Protein AF-A2HJL7-F1 (afdb_monomer_lite)

Foldseek 3Di:
DDDDPVNVVVVVVVVVVVVVVVVVVVVVVVVVVVVVVVVVVVVVVVVVVVVVVVVVVVVVVVVVVVVVVVVVVVVVVVVVVVVVVVVVVVVVVVVVVVVVVVCVDPCVLVVVLQVVLVVCLVVLDLDDDDDDDPVCVVSCVVSVVVSVVVNCVVPVPRND

Structure (mmCIF, N/CA/C/O backbone):
data_AF-A2HJL7-F1
#
_entry.id   AF-A2HJL7-F1
#
loop_
_atom_site.group_PDB
_atom_site.id
_atom_site.type_symbol
_atom_site.label_atom_id
_atom_site.label_alt_id
_atom_site.label_comp_id
_atom_site.label_asym_id
_atom_site.label_entity_id
_atom_site.label_seq_id
_atom_site.pdbx_PDB_ins_code
_atom_site.Cartn_x
_atom_site.Cartn_y
_atom_site.Cartn_z
_atom_site.occupancy
_atom_site.B_iso_or_equiv
_atom_site.auth_seq_id
_atom_site.auth_comp_id
_atom_site.auth_asym_id
_atom_site.auth_atom_id
_atom_site.pdbx_PDB_model_num
ATOM 1 N N . MET A 1 1 ? 48.691 23.004 -93.147 1.00 45.47 1 MET A N 1
ATOM 2 C CA . MET A 1 1 ? 49.379 21.695 -93.101 1.00 45.47 1 MET A CA 1
ATOM 3 C C . MET A 1 1 ? 48.348 20.662 -92.677 1.00 45.47 1 MET A C 1
ATOM 5 O O . MET A 1 1 ? 47.806 20.798 -91.590 1.00 45.47 1 MET A O 1
ATOM 9 N N . ALA A 1 2 ? 47.963 19.740 -93.563 1.00 54.00 2 ALA A N 1
ATOM 10 C CA . ALA A 1 2 ? 46.953 18.727 -93.252 1.00 54.00 2 ALA A CA 1
ATOM 11 C C . ALA A 1 2 ? 47.567 17.658 -92.335 1.00 54.00 2 ALA A C 1
ATOM 13 O O . ALA A 1 2 ? 48.652 17.162 -92.635 1.00 54.00 2 ALA A O 1
ATOM 14 N N . SER A 1 3 ? 46.904 17.339 -91.219 1.00 66.38 3 SER A N 1
ATOM 15 C CA . SER A 1 3 ? 47.347 16.284 -90.302 1.00 66.38 3 SER A CA 1
ATOM 16 C C . SER A 1 3 ? 47.453 14.949 -91.036 1.00 66.38 3 SER A C 1
ATOM 18 O O . SER A 1 3 ? 46.576 14.598 -91.834 1.00 66.38 3 SER A O 1
ATOM 20 N N . THR A 1 4 ? 48.542 14.214 -90.802 1.00 81.31 4 THR A N 1
ATOM 21 C CA . THR A 1 4 ? 48.736 12.915 -91.451 1.00 81.31 4 THR A CA 1
ATOM 22 C C . THR A 1 4 ? 47.720 11.906 -90.900 1.00 81.31 4 THR A C 1
ATOM 24 O O . THR A 1 4 ? 47.304 12.012 -89.742 1.00 81.31 4 THR A O 1
ATOM 27 N N . PRO A 1 5 ? 47.296 10.903 -91.690 1.00 79.25 5 PRO A N 1
ATOM 28 C CA . PRO A 1 5 ? 46.334 9.896 -91.236 1.00 79.25 5 PRO A CA 1
ATOM 29 C C . PRO A 1 5 ? 46.724 9.216 -89.913 1.00 79.25 5 PRO A C 1
ATOM 31 O O . PRO A 1 5 ? 45.858 8.935 -89.091 1.00 79.25 5 PRO A O 1
ATOM 34 N N . GLN A 1 6 ? 48.024 9.026 -89.670 1.00 80.06 6 GLN A N 1
ATOM 35 C CA . GLN A 1 6 ? 48.566 8.456 -88.430 1.00 80.06 6 GLN A CA 1
ATOM 36 C C . GLN A 1 6 ? 48.336 9.369 -87.215 1.00 80.06 6 GLN A C 1
ATOM 38 O O . GLN A 1 6 ? 47.860 8.899 -86.185 1.00 80.06 6 GLN A O 1
ATOM 43 N N . GLN A 1 7 ? 48.572 10.679 -87.354 1.00 83.69 7 GLN A N 1
ATOM 44 C CA . GLN A 1 7 ? 48.318 11.658 -86.288 1.00 83.69 7 GLN A CA 1
ATOM 45 C C . GLN A 1 7 ? 46.832 11.730 -85.918 1.00 83.69 7 GLN A C 1
ATOM 47 O O . GLN A 1 7 ? 46.491 11.902 -84.752 1.00 83.69 7 GLN A O 1
ATOM 52 N N . ARG A 1 8 ? 45.929 11.562 -86.894 1.00 80.25 8 ARG A N 1
ATOM 53 C CA . ARG A 1 8 ? 44.480 11.552 -86.642 1.00 80.25 8 ARG A CA 1
ATOM 54 C C . ARG A 1 8 ? 44.038 10.310 -85.864 1.00 80.25 8 ARG A C 1
ATOM 56 O O . ARG A 1 8 ? 43.182 10.420 -84.992 1.00 80.25 8 ARG A O 1
ATOM 63 N N . VAL A 1 9 ? 44.621 9.145 -86.153 1.00 85.69 9 VAL A N 1
ATOM 64 C CA . VAL A 1 9 ? 44.356 7.909 -85.397 1.00 85.69 9 VAL A CA 1
ATOM 65 C C . VAL A 1 9 ? 44.848 8.040 -83.958 1.00 85.69 9 VAL A C 1
ATOM 67 O O . VAL A 1 9 ? 44.119 7.691 -83.037 1.00 85.69 9 VAL A O 1
ATOM 70 N N . GLU A 1 10 ? 46.040 8.596 -83.747 1.00 87.88 10 GLU A N 1
ATOM 71 C CA . GLU A 1 10 ? 46.595 8.803 -82.406 1.00 87.88 10 GLU A CA 1
ATOM 72 C C . GLU A 1 10 ? 45.764 9.793 -81.577 1.00 87.88 10 GLU A C 1
ATOM 74 O O . GLU A 1 10 ? 45.447 9.514 -80.420 1.00 87.88 10 GLU A O 1
ATOM 79 N N . GLN A 1 11 ? 45.314 10.891 -82.194 1.00 87.81 11 GLN A N 1
ATOM 80 C CA . GLN A 1 11 ? 44.376 11.833 -81.578 1.00 87.81 11 GLN A CA 1
ATOM 81 C C . GLN A 1 11 ? 43.047 11.163 -81.207 1.00 87.81 11 GLN A C 1
ATOM 83 O O . GLN A 1 11 ? 42.568 11.349 -80.092 1.00 87.81 11 GLN A O 1
ATOM 88 N N . MET A 1 12 ? 42.464 10.344 -82.093 1.00 89.12 12 MET A N 1
ATOM 89 C CA . MET A 1 12 ? 41.236 9.607 -81.763 1.00 89.12 12 MET A CA 1
ATOM 90 C C . MET A 1 12 ? 41.454 8.598 -80.628 1.00 89.12 12 MET A C 1
ATOM 92 O O . MET A 1 12 ? 40.624 8.505 -79.730 1.00 89.12 12 MET A O 1
ATOM 96 N N . CYS A 1 13 ? 42.580 7.881 -80.611 1.00 89.88 13 CYS A N 1
ATOM 97 C CA . CYS A 1 13 ? 42.924 6.965 -79.522 1.00 89.88 13 CYS A CA 1
ATOM 98 C C . CYS A 1 13 ? 43.098 7.686 -78.175 1.00 89.88 13 CYS A C 1
ATOM 100 O O . CYS A 1 13 ? 42.691 7.147 -77.147 1.00 89.88 13 CYS A O 1
ATOM 102 N N . ALA A 1 14 ? 43.686 8.886 -78.165 1.00 92.06 14 ALA A N 1
ATOM 103 C CA . ALA A 1 14 ? 43.822 9.700 -76.958 1.00 92.06 14 ALA A CA 1
ATOM 104 C C . ALA A 1 14 ? 42.455 10.155 -76.422 1.00 92.06 14 ALA A C 1
ATOM 106 O O . ALA A 1 14 ? 42.188 9.983 -75.234 1.00 92.06 14 ALA A O 1
ATOM 107 N N . LEU A 1 15 ? 41.561 10.619 -77.303 1.00 93.31 15 LEU A N 1
ATOM 108 C CA . LEU A 1 15 ? 40.194 11.005 -76.934 1.00 93.31 15 LEU A CA 1
ATOM 109 C C . LEU A 1 15 ? 39.401 9.832 -76.345 1.00 93.31 15 LEU A C 1
ATOM 111 O O . LEU A 1 15 ? 38.727 9.996 -75.333 1.00 93.31 15 LEU A O 1
ATOM 115 N N . PHE A 1 16 ? 39.509 8.632 -76.925 1.00 93.44 16 PHE A N 1
ATOM 116 C CA . PHE A 1 16 ? 38.827 7.456 -76.376 1.00 93.44 16 PHE A CA 1
ATOM 117 C C . PHE A 1 16 ? 39.365 7.034 -75.004 1.00 93.44 16 PHE A C 1
ATOM 119 O O . PHE A 1 16 ? 38.595 6.538 -74.184 1.00 93.44 16 PHE A O 1
ATOM 126 N N . ARG A 1 17 ? 40.660 7.237 -74.728 1.00 94.56 17 ARG A N 1
ATOM 127 C CA . ARG A 1 17 ? 41.232 6.982 -73.396 1.00 94.56 17 ARG A CA 1
ATOM 128 C C . ARG A 1 17 ? 40.720 7.981 -72.366 1.00 94.56 17 ARG A C 1
ATOM 130 O O . ARG A 1 17 ? 40.265 7.551 -71.315 1.00 94.56 17 ARG A O 1
ATOM 137 N N . GLU A 1 18 ? 40.741 9.272 -72.688 1.00 93.88 18 GLU A N 1
ATOM 138 C CA . GLU A 1 18 ? 40.224 10.327 -71.807 1.00 93.88 18 GLU A CA 1
ATOM 139 C C . GLU A 1 18 ? 38.725 10.137 -71.535 1.00 93.88 18 GLU A C 1
ATOM 141 O O . GLU A 1 18 ? 38.271 10.233 -70.397 1.00 93.88 18 GLU A O 1
ATOM 146 N N . GLN A 1 19 ? 37.957 9.762 -72.562 1.00 95.44 19 GLN A N 1
ATOM 147 C CA . GLN A 1 19 ? 36.541 9.441 -72.415 1.00 95.44 19 GLN A CA 1
ATOM 148 C C . GLN A 1 19 ? 36.321 8.213 -71.520 1.00 95.44 19 GLN A C 1
ATOM 150 O O . GLN A 1 19 ? 35.447 8.237 -70.654 1.00 95.44 19 GLN A O 1
ATOM 155 N N . ALA A 1 20 ? 37.105 7.145 -71.696 1.00 95.94 20 ALA A N 1
ATOM 156 C CA . ALA A 1 20 ? 37.015 5.959 -70.847 1.00 95.94 20 ALA A CA 1
ATOM 157 C C . ALA A 1 20 ? 37.380 6.267 -69.385 1.00 95.94 20 ALA A C 1
ATOM 159 O O . ALA A 1 20 ? 36.710 5.784 -68.473 1.00 95.94 20 ALA A O 1
ATOM 160 N N . GLU A 1 21 ? 38.401 7.096 -69.159 1.00 94.94 21 GLU A N 1
ATOM 161 C CA . GLU A 1 21 ? 38.820 7.536 -67.827 1.00 94.94 21 GLU A CA 1
ATOM 162 C C . GLU A 1 21 ? 37.752 8.411 -67.158 1.00 94.94 21 GLU A C 1
ATOM 164 O O . GLU A 1 21 ? 37.386 8.164 -66.009 1.00 94.94 21 GLU A O 1
ATOM 169 N N . SER A 1 22 ? 37.166 9.362 -67.892 1.00 95.25 22 SER A N 1
ATOM 170 C CA . SER A 1 22 ? 36.072 10.202 -67.395 1.00 95.25 22 SER A CA 1
ATOM 171 C C . SER A 1 22 ? 34.845 9.375 -66.994 1.00 95.25 22 SER A C 1
ATOM 173 O O . SER A 1 22 ? 34.311 9.576 -65.903 1.00 95.25 22 SER A O 1
ATOM 175 N N . ILE A 1 23 ? 34.449 8.391 -67.811 1.00 96.00 23 ILE A N 1
ATOM 176 C CA . ILE A 1 23 ? 33.336 7.478 -67.498 1.00 96.00 23 ILE A CA 1
ATOM 177 C C . ILE A 1 23 ? 33.657 6.621 -66.265 1.00 96.00 23 ILE A C 1
ATOM 179 O O . ILE A 1 23 ? 32.784 6.392 -65.427 1.00 96.00 23 ILE A O 1
ATOM 183 N N . ALA A 1 24 ? 34.898 6.142 -66.132 1.00 96.06 24 ALA A N 1
ATOM 184 C CA . ALA A 1 24 ? 35.314 5.352 -64.976 1.00 96.06 24 ALA A CA 1
ATOM 185 C C . ALA A 1 24 ? 35.246 6.169 -63.676 1.00 96.06 24 ALA A C 1
ATOM 187 O O . ALA A 1 24 ? 34.705 5.685 -62.680 1.00 96.06 24 ALA A O 1
ATOM 188 N N . ILE A 1 25 ? 35.727 7.418 -63.700 1.00 95.75 25 ILE A N 1
ATOM 189 C CA . ILE A 1 25 ? 35.647 8.341 -62.560 1.00 95.75 25 ILE A CA 1
ATOM 190 C C . ILE A 1 25 ? 34.186 8.639 -62.225 1.00 95.75 25 ILE A C 1
ATOM 192 O O . ILE A 1 25 ? 33.794 8.538 -61.064 1.00 95.75 25 ILE A O 1
ATOM 196 N N . GLU A 1 26 ? 33.355 8.953 -63.221 1.00 96.00 26 GLU A N 1
ATOM 197 C CA . GLU A 1 26 ? 31.932 9.220 -63.007 1.00 96.00 26 GLU A CA 1
ATOM 198 C C . GLU A 1 26 ? 31.250 8.029 -62.325 1.00 96.00 26 GLU A C 1
ATOM 200 O O . GLU A 1 26 ? 30.636 8.196 -61.269 1.00 96.00 26 GLU A O 1
ATOM 205 N N . LYS A 1 27 ? 31.460 6.811 -62.838 1.00 95.56 27 LYS A N 1
ATOM 206 C CA . LYS A 1 27 ? 30.913 5.584 -62.244 1.00 95.56 27 LYS A CA 1
ATOM 207 C C . LYS A 1 27 ? 31.408 5.344 -60.823 1.00 95.56 27 LYS A C 1
ATOM 209 O O . LYS A 1 27 ? 30.623 4.927 -59.973 1.00 95.56 27 LYS A O 1
ATOM 214 N N . GLN A 1 28 ? 32.675 5.631 -60.540 1.00 95.88 28 GLN A N 1
ATOM 215 C CA . GLN A 1 28 ? 33.228 5.498 -59.195 1.00 95.88 28 GLN A CA 1
ATOM 216 C C . GLN A 1 28 ? 32.617 6.516 -58.224 1.00 95.88 28 GLN A C 1
ATOM 218 O O . GLN A 1 28 ? 32.250 6.156 -57.106 1.00 95.88 28 GLN A O 1
ATOM 223 N N . THR A 1 29 ? 32.464 7.774 -58.648 1.00 96.19 29 THR A N 1
ATOM 224 C CA . THR A 1 29 ? 31.837 8.815 -57.818 1.00 96.19 29 THR A CA 1
ATOM 225 C C . THR A 1 29 ? 30.353 8.549 -57.586 1.00 96.19 29 THR A C 1
ATOM 227 O O . THR A 1 29 ? 29.850 8.793 -56.492 1.00 96.19 29 THR A O 1
ATOM 230 N N . GLU A 1 30 ? 29.651 8.018 -58.586 1.00 96.38 30 GLU A N 1
ATOM 231 C CA . GLU A 1 30 ? 28.252 7.611 -58.479 1.00 96.38 30 GLU A CA 1
ATOM 232 C C . GLU A 1 30 ? 28.099 6.445 -57.492 1.00 96.38 30 GLU A C 1
ATOM 234 O O . GLU A 1 30 ? 27.276 6.518 -56.582 1.00 96.38 30 GLU A O 1
ATOM 239 N N . ALA A 1 31 ? 28.950 5.418 -57.596 1.00 96.31 31 ALA A N 1
ATOM 240 C CA . ALA A 1 31 ? 28.957 4.294 -56.663 1.00 96.31 31 ALA A CA 1
ATOM 241 C C . ALA A 1 31 ? 29.233 4.735 -55.214 1.00 96.31 31 ALA A C 1
ATOM 243 O O . ALA A 1 31 ? 28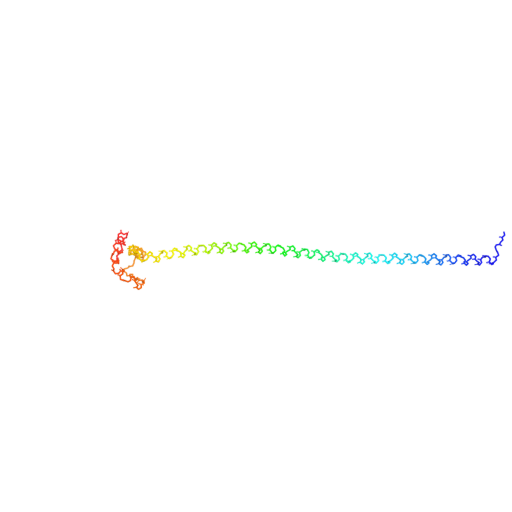.563 4.258 -54.298 1.00 96.31 31 ALA A O 1
ATOM 244 N N . ALA A 1 32 ? 30.168 5.669 -55.004 1.00 95.62 32 ALA A N 1
ATOM 245 C CA . ALA A 1 32 ? 30.459 6.220 -53.680 1.00 95.62 32 ALA A CA 1
ATOM 246 C C . ALA A 1 32 ? 29.249 6.965 -53.090 1.00 95.62 32 ALA A C 1
ATOM 248 O O . ALA A 1 32 ? 28.838 6.672 -51.972 1.00 95.62 32 ALA A O 1
ATOM 249 N N . LYS A 1 33 ? 28.609 7.848 -53.870 1.00 96.06 33 LYS A N 1
ATOM 250 C CA . LYS A 1 33 ? 27.404 8.576 -53.431 1.00 96.06 33 LYS A CA 1
ATOM 251 C C . LYS A 1 33 ? 26.264 7.639 -53.050 1.00 96.06 33 LYS A C 1
ATOM 253 O O . LYS A 1 33 ? 25.570 7.883 -52.069 1.00 96.06 33 LYS A O 1
ATOM 258 N N . ILE A 1 34 ? 26.055 6.585 -53.837 1.00 95.81 34 ILE A N 1
ATOM 259 C CA . ILE A 1 34 ? 25.017 5.591 -53.566 1.00 95.81 34 ILE A CA 1
ATOM 260 C C . ILE A 1 34 ? 25.323 4.852 -52.258 1.00 95.81 34 ILE A C 1
ATOM 262 O O . ILE A 1 34 ? 24.425 4.674 -51.439 1.00 95.81 34 ILE A O 1
ATOM 266 N N . ALA A 1 35 ? 26.579 4.449 -52.040 1.00 96.75 35 ALA A N 1
ATOM 267 C CA . ALA A 1 35 ? 26.986 3.804 -50.796 1.00 96.75 35 ALA A CA 1
ATOM 268 C C . ALA A 1 35 ? 26.728 4.710 -49.583 1.00 96.75 35 ALA A C 1
ATOM 270 O O . ALA A 1 35 ? 26.088 4.263 -48.632 1.00 96.75 35 ALA A O 1
ATOM 271 N N . ASP A 1 36 ? 27.141 5.978 -49.647 1.00 96.50 36 ASP A N 1
ATOM 272 C CA . ASP A 1 36 ? 26.928 6.955 -48.572 1.00 96.50 36 ASP A CA 1
ATOM 273 C C . ASP A 1 36 ? 25.435 7.127 -48.255 1.00 96.50 36 ASP A C 1
ATOM 275 O O . ASP A 1 36 ? 25.031 7.034 -47.098 1.00 96.50 36 ASP A O 1
ATOM 279 N N . GLN A 1 37 ? 24.584 7.256 -49.279 1.00 96.12 37 GLN A N 1
ATOM 280 C CA . GLN A 1 37 ? 23.131 7.351 -49.094 1.00 96.12 37 GLN A CA 1
ATOM 281 C C . GLN A 1 37 ? 22.537 6.123 -48.397 1.00 96.12 37 GLN A C 1
ATOM 283 O O . GLN A 1 37 ? 21.677 6.266 -47.525 1.00 96.12 37 GLN A O 1
ATOM 288 N N . TYR A 1 38 ? 22.975 4.916 -48.764 1.00 96.38 38 TYR A N 1
ATOM 289 C CA . TYR A 1 38 ? 22.513 3.697 -48.100 1.00 96.38 38 TYR A CA 1
ATOM 290 C C . TYR A 1 38 ? 22.970 3.634 -46.644 1.00 96.38 38 TYR A C 1
ATOM 292 O O . TYR A 1 38 ? 22.178 3.257 -45.778 1.00 96.38 38 TYR A O 1
ATOM 300 N N . TYR A 1 39 ? 24.216 4.018 -46.357 1.00 97.31 39 TYR A N 1
ATOM 301 C CA . TYR A 1 39 ? 24.711 4.073 -44.985 1.00 97.31 39 TYR A CA 1
ATOM 302 C C . TYR A 1 39 ? 23.927 5.080 -44.145 1.00 97.31 39 TYR A C 1
ATOM 304 O O . TYR A 1 39 ? 23.485 4.728 -43.053 1.00 97.31 39 TYR A O 1
ATOM 312 N N . ASP A 1 40 ? 23.675 6.279 -44.667 1.00 96.88 40 ASP A N 1
ATOM 313 C CA . ASP A 1 40 ? 22.900 7.308 -43.973 1.00 96.88 40 ASP A CA 1
ATOM 314 C C . ASP A 1 40 ? 21.474 6.837 -43.666 1.00 96.88 40 ASP A C 1
ATOM 316 O O . ASP A 1 40 ? 20.984 7.001 -42.545 1.00 96.88 40 ASP A O 1
ATOM 320 N N . GLN A 1 41 ? 20.812 6.190 -44.631 1.00 96.62 41 GLN A N 1
ATOM 321 C CA . GLN A 1 41 ? 19.489 5.599 -44.419 1.00 96.62 41 GLN A CA 1
ATOM 322 C C . GLN A 1 41 ? 19.523 4.518 -43.335 1.00 96.62 41 GLN A C 1
ATOM 324 O O . GLN A 1 41 ? 18.680 4.516 -42.437 1.00 96.62 41 GLN A O 1
ATOM 329 N N . GLN A 1 42 ? 20.508 3.621 -43.384 1.00 97.06 42 GLN A N 1
ATOM 330 C CA . GLN A 1 42 ? 20.647 2.531 -42.422 1.00 97.06 42 GLN A CA 1
ATOM 331 C C . GLN A 1 42 ? 20.913 3.053 -41.004 1.00 97.06 42 GLN A C 1
ATOM 333 O O . GLN A 1 42 ? 20.320 2.563 -40.037 1.00 97.06 42 GLN A O 1
ATOM 338 N N . ILE A 1 43 ? 21.779 4.062 -40.876 1.00 97.38 43 ILE A N 1
ATOM 339 C CA . ILE A 1 43 ? 22.065 4.729 -39.606 1.00 97.38 43 ILE A CA 1
ATOM 340 C C . ILE A 1 43 ? 20.792 5.390 -39.093 1.00 97.38 43 ILE A C 1
ATOM 342 O O . ILE A 1 43 ? 20.400 5.108 -37.966 1.00 97.38 43 ILE A O 1
ATOM 346 N N . SER A 1 44 ? 20.103 6.178 -39.923 1.00 96.62 44 SER A N 1
ATOM 347 C CA . SER A 1 44 ? 18.866 6.865 -39.539 1.00 96.62 44 SER A CA 1
ATOM 348 C C . SER A 1 44 ? 17.786 5.894 -39.047 1.00 96.62 44 SER A C 1
ATOM 350 O O . SER A 1 44 ? 17.177 6.111 -37.997 1.00 96.62 44 SER A O 1
ATOM 352 N N . LEU A 1 45 ? 17.579 4.778 -39.752 1.00 96.81 45 LEU A N 1
ATOM 353 C CA . LEU A 1 45 ? 16.639 3.734 -39.339 1.00 96.81 45 LEU A CA 1
ATOM 354 C C . LEU A 1 45 ? 17.027 3.127 -37.988 1.00 96.81 45 LEU A C 1
ATOM 356 O O . LEU A 1 45 ? 16.184 2.982 -37.103 1.00 96.81 45 LEU A O 1
ATOM 360 N N . THR A 1 46 ? 18.308 2.809 -37.811 1.00 96.50 46 THR A N 1
ATOM 361 C CA . THR A 1 46 ? 18.809 2.216 -36.567 1.00 96.50 46 THR A CA 1
ATOM 362 C C . THR A 1 46 ? 18.683 3.195 -35.401 1.00 96.50 46 THR A C 1
ATOM 364 O O . THR A 1 46 ? 18.213 2.810 -34.334 1.00 96.50 46 THR A O 1
ATOM 367 N N . THR A 1 47 ? 19.029 4.470 -35.597 1.00 96.94 47 THR A N 1
ATOM 368 C CA . THR A 1 47 ? 18.899 5.503 -34.561 1.00 96.94 47 THR A CA 1
ATOM 369 C C . THR A 1 47 ? 17.445 5.735 -34.173 1.00 96.94 47 THR A C 1
ATOM 371 O O . THR A 1 47 ? 17.156 5.853 -32.986 1.00 96.94 47 THR A O 1
ATOM 374 N N . ASN A 1 48 ? 16.518 5.727 -35.137 1.00 97.00 48 ASN A N 1
ATOM 375 C CA . ASN A 1 48 ? 15.087 5.878 -34.860 1.00 97.00 48 ASN A CA 1
ATOM 376 C C . ASN A 1 48 ? 14.537 4.700 -34.042 1.00 97.00 48 ASN A C 1
ATOM 378 O O . ASN A 1 48 ? 13.767 4.899 -33.098 1.00 97.00 48 ASN A O 1
ATOM 382 N N . ASN A 1 49 ? 14.956 3.474 -34.367 1.00 97.00 49 ASN A N 1
ATOM 383 C CA . ASN A 1 49 ? 14.574 2.288 -33.602 1.00 97.00 49 ASN A CA 1
ATOM 384 C C . ASN A 1 49 ? 15.125 2.352 -32.171 1.00 97.00 49 ASN A C 1
ATOM 386 O O . ASN A 1 49 ? 14.365 2.179 -31.219 1.00 97.00 49 ASN A O 1
ATOM 390 N N . LEU A 1 50 ? 16.411 2.686 -32.011 1.00 97.06 50 LEU A N 1
ATOM 391 C CA . LEU A 1 50 ? 17.044 2.842 -30.697 1.00 97.06 50 LEU A CA 1
ATOM 392 C C . LEU A 1 50 ? 16.370 3.930 -29.857 1.00 97.06 50 LEU A C 1
ATOM 394 O O . LEU A 1 50 ? 16.142 3.733 -28.666 1.00 97.06 50 LEU A O 1
ATOM 398 N N . GLN A 1 51 ? 16.013 5.061 -30.469 1.00 97.06 51 GLN A N 1
ATOM 399 C CA . GLN A 1 51 ? 15.295 6.127 -29.779 1.00 97.06 51 GLN A CA 1
ATOM 400 C C . GLN A 1 51 ? 13.916 5.652 -29.305 1.00 97.06 51 GLN A C 1
ATOM 402 O O . GLN A 1 51 ? 13.553 5.873 -28.152 1.00 97.06 51 GLN A O 1
ATOM 407 N N . THR A 1 52 ? 13.171 4.945 -30.156 1.00 96.56 52 THR A N 1
ATOM 408 C CA . THR A 1 52 ? 11.845 4.414 -29.804 1.00 96.56 52 THR A CA 1
ATOM 409 C C . THR A 1 52 ? 11.923 3.420 -28.640 1.00 96.56 52 THR A C 1
ATOM 411 O O . THR A 1 52 ? 11.090 3.443 -27.731 1.00 96.56 52 THR A O 1
ATOM 414 N N . GLU A 1 53 ? 12.932 2.547 -28.641 1.00 96.88 53 GLU A N 1
ATOM 415 C CA . GLU A 1 53 ? 13.171 1.600 -27.550 1.00 96.88 53 GLU A CA 1
ATOM 416 C C . GLU A 1 53 ? 13.569 2.308 -26.251 1.00 96.88 53 GLU A C 1
ATOM 418 O O . GLU A 1 53 ? 13.039 1.968 -25.190 1.00 96.88 53 GLU A O 1
ATOM 423 N N . ALA A 1 54 ? 14.437 3.320 -26.324 1.00 97.56 54 ALA A N 1
ATOM 424 C CA . ALA A 1 54 ? 14.833 4.122 -25.170 1.00 97.56 54 ALA A CA 1
ATOM 425 C C . ALA A 1 54 ? 13.635 4.867 -24.558 1.00 97.56 54 ALA A C 1
ATOM 427 O O . ALA A 1 54 ? 13.421 4.795 -23.349 1.00 97.56 54 ALA A O 1
ATOM 428 N N . GLU A 1 55 ? 12.795 5.498 -25.384 1.00 96.81 55 GLU A N 1
ATOM 429 C CA . GLU A 1 55 ? 11.573 6.175 -24.932 1.00 96.81 55 GLU A CA 1
ATOM 430 C C . GLU A 1 55 ? 10.593 5.208 -24.255 1.00 96.81 55 GLU A C 1
ATOM 432 O O . GLU A 1 55 ? 9.928 5.554 -23.274 1.00 96.81 55 GLU A O 1
ATOM 437 N N . ARG A 1 56 ? 10.484 3.976 -24.765 1.00 96.62 56 ARG A N 1
ATOM 438 C CA . ARG A 1 56 ? 9.663 2.939 -24.136 1.00 96.62 56 ARG A CA 1
ATOM 439 C C . ARG A 1 56 ? 10.219 2.548 -22.768 1.00 96.62 56 ARG A C 1
ATOM 441 O O . ARG A 1 56 ? 9.451 2.487 -21.809 1.00 96.62 56 ARG A O 1
ATOM 448 N N . GLN A 1 57 ? 11.524 2.300 -22.672 1.00 97.31 57 GLN A N 1
ATOM 449 C CA . GLN A 1 57 ? 12.173 1.939 -21.409 1.00 97.31 57 GLN A CA 1
ATOM 450 C C . GLN A 1 57 ? 12.042 3.056 -20.370 1.00 97.31 57 GLN A C 1
ATOM 452 O O . GLN A 1 57 ? 11.726 2.782 -19.214 1.00 97.31 57 GLN A O 1
ATOM 457 N N . GLU A 1 58 ? 12.203 4.317 -20.772 1.00 96.50 58 GLU A N 1
ATOM 458 C CA . GLU A 1 58 ? 12.044 5.465 -19.878 1.00 96.50 58 GLU A CA 1
ATOM 459 C C . GLU A 1 58 ? 10.615 5.559 -19.325 1.00 96.50 58 GLU A C 1
ATOM 461 O O . GLU A 1 58 ? 10.423 5.717 -18.116 1.00 96.50 58 GLU A O 1
ATOM 466 N N . LYS A 1 59 ? 9.598 5.365 -20.177 1.00 96.94 59 LYS A N 1
ATOM 467 C CA . LYS A 1 59 ? 8.193 5.316 -19.741 1.00 96.94 59 LYS A CA 1
ATOM 468 C C . LYS A 1 59 ? 7.936 4.174 -18.759 1.00 96.94 59 LYS A C 1
ATOM 470 O O . LYS A 1 59 ? 7.252 4.377 -17.757 1.00 96.94 59 LYS A O 1
ATOM 475 N N . GLU A 1 60 ? 8.482 2.986 -19.015 1.00 96.69 60 GLU A N 1
ATOM 476 C CA . GLU A 1 60 ? 8.353 1.838 -18.109 1.00 96.69 60 GLU A CA 1
ATOM 477 C C . GLU A 1 60 ? 9.025 2.109 -16.750 1.00 96.69 60 GLU A C 1
ATOM 479 O O . GLU A 1 60 ? 8.449 1.803 -15.702 1.00 96.69 60 GLU A O 1
ATOM 484 N N . ILE A 1 61 ? 10.204 2.739 -16.742 1.00 97.50 61 ILE A N 1
ATOM 485 C CA . ILE A 1 61 ? 10.907 3.141 -15.516 1.00 97.50 61 ILE A CA 1
ATOM 486 C C . ILE A 1 61 ? 10.091 4.174 -14.734 1.00 97.50 61 ILE A C 1
ATOM 488 O O . ILE A 1 61 ? 9.930 4.024 -13.522 1.00 97.50 61 ILE A O 1
ATOM 492 N N . GLU A 1 62 ? 9.540 5.190 -15.399 1.00 97.19 62 GLU A N 1
ATOM 493 C CA . GLU A 1 62 ? 8.759 6.237 -14.738 1.00 97.19 62 GLU A CA 1
ATOM 494 C C . GLU A 1 62 ? 7.488 5.671 -14.091 1.00 97.19 62 GLU A C 1
ATOM 496 O O . GLU A 1 62 ? 7.207 5.946 -12.922 1.00 97.19 62 GLU A O 1
ATOM 501 N N . VAL A 1 63 ? 6.756 4.811 -14.806 1.00 97.19 63 VAL A N 1
ATOM 502 C CA . VAL A 1 63 ? 5.574 4.128 -14.257 1.00 97.19 63 VAL A CA 1
ATOM 503 C C . VAL A 1 63 ? 5.961 3.256 -13.061 1.00 97.19 63 VAL A C 1
ATOM 505 O O . VAL A 1 63 ? 5.319 3.326 -12.010 1.00 97.19 63 VAL A O 1
ATOM 508 N N . ASN A 1 64 ? 7.039 2.477 -13.169 1.00 96.75 64 ASN A N 1
ATOM 509 C CA . ASN A 1 64 ? 7.521 1.652 -12.062 1.00 96.75 64 ASN A CA 1
ATOM 510 C C . ASN A 1 64 ? 7.929 2.497 -10.849 1.00 96.75 64 ASN A C 1
ATOM 512 O O . ASN A 1 64 ? 7.602 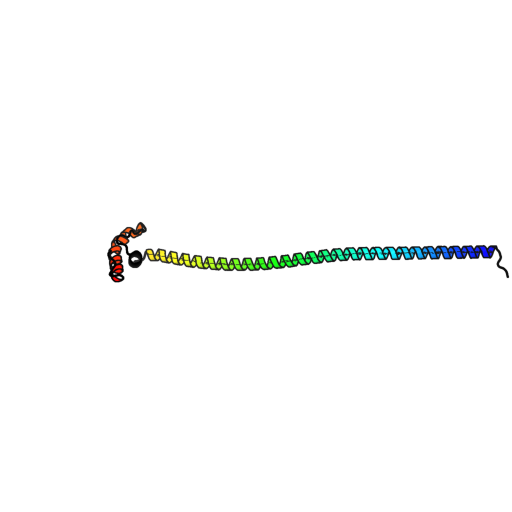2.134 -9.716 1.00 96.75 64 ASN A O 1
ATOM 516 N N . ARG A 1 65 ? 8.570 3.650 -11.063 1.00 97.38 65 ARG A N 1
ATOM 517 C CA . ARG A 1 65 ? 8.920 4.601 -10.001 1.00 97.38 65 ARG A CA 1
ATOM 518 C C . ARG A 1 65 ? 7.669 5.122 -9.295 1.00 97.38 65 ARG A C 1
ATOM 520 O O . ARG A 1 65 ? 7.626 5.160 -8.066 1.00 97.38 65 ARG A O 1
ATOM 527 N N . GLN A 1 66 ? 6.625 5.468 -10.047 1.00 97.69 66 GLN A N 1
ATOM 528 C CA . GLN A 1 66 ? 5.350 5.914 -9.478 1.00 97.69 66 GLN A CA 1
ATOM 529 C C . GLN A 1 66 ? 4.671 4.813 -8.655 1.00 97.69 66 GLN A C 1
ATOM 531 O O . GLN A 1 66 ? 4.227 5.072 -7.534 1.00 97.69 66 GLN A O 1
ATOM 536 N N . ILE A 1 67 ? 4.655 3.572 -9.154 1.00 97.00 67 ILE A N 1
ATOM 537 C CA . ILE A 1 67 ? 4.116 2.415 -8.424 1.00 97.00 67 ILE A CA 1
ATOM 538 C C . ILE A 1 67 ? 4.898 2.180 -7.127 1.00 97.00 67 ILE A C 1
ATOM 540 O O . ILE A 1 67 ? 4.296 1.963 -6.073 1.00 97.00 67 ILE A O 1
ATOM 544 N N . GLN A 1 68 ? 6.230 2.242 -7.173 1.00 97.50 68 GLN A N 1
ATOM 545 C CA . GLN A 1 68 ? 7.073 2.072 -5.989 1.00 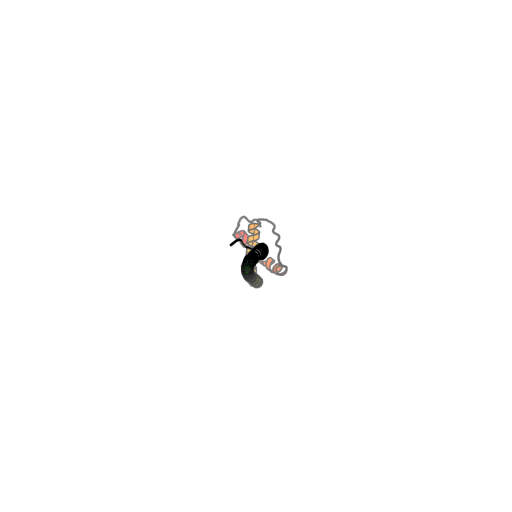97.50 68 GLN A CA 1
ATOM 546 C C . GLN A 1 68 ? 6.811 3.160 -4.946 1.00 97.50 68 GLN A C 1
ATOM 548 O O . GLN A 1 68 ? 6.596 2.842 -3.775 1.00 97.50 68 GLN A O 1
ATOM 553 N N . ASN A 1 69 ? 6.730 4.423 -5.367 1.00 97.50 69 ASN A N 1
ATOM 554 C CA . ASN A 1 69 ? 6.407 5.538 -4.478 1.00 97.50 69 ASN A CA 1
ATOM 555 C C . ASN A 1 69 ? 5.022 5.368 -3.832 1.00 97.50 69 ASN A C 1
ATOM 557 O O . ASN A 1 69 ? 4.864 5.545 -2.618 1.00 97.50 69 ASN A O 1
ATOM 561 N N . ALA A 1 70 ? 4.019 4.964 -4.617 1.00 96.88 70 ALA A N 1
ATOM 562 C CA . ALA A 1 70 ? 2.682 4.670 -4.110 1.00 96.88 70 ALA A CA 1
ATOM 563 C C . ALA A 1 70 ? 2.694 3.505 -3.105 1.00 96.88 70 ALA A C 1
ATOM 565 O O . ALA A 1 70 ? 2.049 3.588 -2.057 1.00 96.88 70 ALA A O 1
ATOM 566 N N . LYS A 1 71 ? 3.471 2.449 -3.376 1.00 98.00 71 LYS A N 1
ATOM 567 C CA . LYS A 1 71 ? 3.619 1.290 -2.487 1.00 98.00 71 LYS A CA 1
ATOM 568 C C . LYS A 1 71 ? 4.241 1.678 -1.146 1.00 98.00 71 LYS A C 1
ATOM 570 O O . LYS A 1 71 ? 3.685 1.299 -0.119 1.00 98.00 71 LYS A O 1
ATOM 575 N N . ILE A 1 72 ? 5.326 2.457 -1.152 1.00 97.00 72 ILE A N 1
ATOM 576 C CA . ILE A 1 72 ? 5.994 2.949 0.067 1.00 97.00 72 ILE A CA 1
ATOM 577 C C . ILE A 1 72 ? 5.036 3.816 0.893 1.00 97.00 72 ILE A C 1
ATOM 579 O O . ILE A 1 72 ? 4.904 3.648 2.105 1.00 97.00 72 ILE A O 1
ATOM 583 N N . THR A 1 73 ? 4.312 4.720 0.232 1.00 96.69 73 THR A N 1
ATOM 584 C CA . THR A 1 73 ? 3.348 5.597 0.907 1.00 96.69 73 THR A CA 1
ATOM 585 C C . THR A 1 73 ? 2.214 4.791 1.537 1.00 96.69 73 THR A C 1
ATOM 587 O O . THR A 1 73 ? 1.794 5.064 2.662 1.00 96.69 73 THR A O 1
ATOM 590 N N . ASN A 1 74 ? 1.707 3.785 0.824 1.00 97.31 74 ASN A N 1
ATOM 591 C CA . ASN A 1 74 ? 0.634 2.942 1.328 1.00 97.31 74 ASN A CA 1
ATOM 592 C C . ASN A 1 74 ? 1.102 2.043 2.481 1.00 97.31 74 ASN A C 1
ATOM 594 O O . ASN A 1 74 ? 0.391 1.919 3.476 1.00 97.31 74 ASN A O 1
ATOM 598 N N . SER A 1 75 ? 2.305 1.461 2.402 1.00 97.25 75 SER A N 1
ATOM 599 C CA . SER A 1 75 ? 2.849 0.661 3.504 1.00 97.25 75 SER A CA 1
ATOM 600 C C . SER A 1 75 ? 3.033 1.499 4.767 1.00 97.25 75 SER A C 1
ATOM 602 O O . SER A 1 75 ? 2.602 1.069 5.832 1.00 97.25 75 SER A O 1
ATOM 604 N N . ALA A 1 76 ? 3.552 2.725 4.646 1.00 96.94 76 ALA A N 1
ATOM 605 C CA . ALA A 1 76 ? 3.687 3.634 5.784 1.00 96.94 76 ALA A CA 1
ATOM 606 C C . ALA A 1 76 ? 2.325 3.969 6.422 1.00 96.94 76 ALA A C 1
ATOM 608 O O . ALA A 1 76 ? 2.170 3.926 7.642 1.00 96.94 76 ALA A O 1
ATOM 609 N N . LYS A 1 77 ? 1.294 4.235 5.606 1.00 97.62 77 LYS A N 1
ATOM 610 C CA . LYS A 1 77 ? -0.076 4.461 6.103 1.00 97.62 77 LYS A CA 1
ATOM 611 C C . LYS A 1 77 ? -0.627 3.245 6.848 1.00 97.62 77 LYS A C 1
ATOM 613 O O . LYS A 1 77 ? -1.220 3.399 7.915 1.00 97.62 77 LYS A O 1
ATOM 618 N N . LEU A 1 78 ? -0.429 2.041 6.310 1.00 97.94 78 LEU A N 1
ATOM 619 C CA . LEU A 1 78 ? -0.872 0.802 6.951 1.00 97.94 78 LEU A CA 1
ATOM 620 C C . LEU A 1 78 ? -0.162 0.560 8.286 1.00 97.94 78 LEU A C 1
ATOM 622 O O . LEU A 1 78 ? -0.802 0.118 9.239 1.00 97.94 78 LEU A O 1
ATOM 626 N N . GLU A 1 79 ? 1.128 0.874 8.382 1.00 97.81 79 GLU A N 1
ATOM 627 C CA . GLU A 1 79 ? 1.879 0.775 9.636 1.00 97.81 79 GLU A CA 1
ATOM 628 C C . GLU A 1 79 ? 1.339 1.726 10.705 1.00 97.81 79 GLU A C 1
ATOM 630 O O . GLU A 1 79 ? 1.120 1.298 11.840 1.00 97.81 79 GLU A O 1
ATOM 635 N N . ILE A 1 80 ? 1.027 2.972 10.336 1.00 97.69 80 ILE A N 1
ATOM 636 C CA . ILE A 1 80 ? 0.405 3.943 11.247 1.00 97.69 80 ILE A CA 1
ATOM 637 C C . ILE A 1 80 ? -0.948 3.421 11.743 1.00 97.69 80 ILE A C 1
ATOM 639 O O . ILE A 1 80 ? -1.191 3.386 12.949 1.00 97.69 80 ILE A O 1
ATOM 643 N N . LEU A 1 81 ? -1.817 2.961 10.837 1.00 97.38 81 LEU A N 1
ATOM 644 C CA . LEU A 1 81 ? -3.129 2.416 11.206 1.00 97.38 81 LEU A CA 1
ATOM 645 C C . LEU A 1 81 ? -3.003 1.183 12.110 1.00 97.38 81 LEU A C 1
ATOM 647 O O . LEU A 1 81 ? -3.768 1.015 13.061 1.00 97.38 81 LEU A O 1
ATOM 651 N N . LYS A 1 82 ? -2.011 0.326 11.851 1.00 97.81 82 LYS A N 1
ATOM 652 C CA . LYS A 1 82 ? -1.722 -0.842 12.685 1.00 97.81 82 LYS A CA 1
ATOM 653 C C . LYS A 1 82 ? -1.260 -0.430 14.083 1.00 97.81 82 LYS A C 1
ATOM 655 O O . LYS A 1 82 ? -1.729 -1.017 15.057 1.00 97.81 82 LYS A O 1
ATOM 660 N N . ALA A 1 83 ? -0.389 0.572 14.191 1.00 97.50 83 ALA A N 1
ATOM 661 C CA . ALA A 1 83 ? 0.074 1.102 15.471 1.00 97.50 83 ALA A CA 1
ATOM 662 C C . ALA A 1 83 ? -1.076 1.733 16.272 1.00 97.50 83 ALA A C 1
ATOM 664 O O . ALA A 1 83 ? -1.235 1.428 17.452 1.00 97.50 83 ALA A O 1
ATOM 665 N N . GLN A 1 84 ? -1.935 2.523 15.623 1.00 96.75 84 GLN A N 1
ATOM 666 C CA . GLN A 1 84 ? -3.122 3.112 16.252 1.00 96.75 84 GLN A CA 1
ATOM 667 C C . GLN A 1 84 ? -4.084 2.041 16.772 1.00 96.75 84 GLN A C 1
ATOM 669 O O . GLN A 1 84 ? -4.510 2.091 17.925 1.00 96.75 84 GLN A O 1
ATOM 674 N N . LYS A 1 85 ? -4.390 1.029 15.951 1.00 97.25 85 LYS A N 1
ATOM 675 C CA . LYS A 1 85 ? -5.251 -0.085 16.364 1.00 97.25 85 LYS A CA 1
ATOM 676 C C . LYS A 1 85 ? -4.642 -0.875 17.521 1.00 97.25 85 LYS A C 1
ATOM 678 O O . LYS A 1 85 ? -5.366 -1.288 18.420 1.00 97.25 85 LYS A O 1
ATOM 683 N N . LYS A 1 86 ? -3.323 -1.082 17.506 1.00 97.75 86 LYS A N 1
ATOM 684 C CA . LYS A 1 86 ? -2.608 -1.751 18.595 1.00 97.75 86 LYS A CA 1
ATOM 685 C C . LYS A 1 86 ? -2.735 -0.961 19.901 1.00 97.75 86 LYS A C 1
ATOM 687 O O . LYS A 1 86 ? -3.163 -1.546 20.886 1.00 97.75 86 LYS A O 1
ATOM 692 N N . ALA A 1 87 ? -2.471 0.345 19.881 1.00 97.00 87 ALA A N 1
ATOM 693 C CA . ALA A 1 87 ? -2.599 1.202 21.060 1.00 97.00 87 ALA A CA 1
ATOM 694 C C . ALA A 1 87 ? -4.034 1.219 21.619 1.00 97.00 87 ALA A C 1
ATOM 696 O O . ALA A 1 87 ? -4.236 1.123 22.827 1.00 97.00 87 ALA A O 1
ATOM 697 N N . LEU A 1 88 ? -5.044 1.277 20.743 1.00 97.44 88 LEU A N 1
ATOM 698 C CA . LEU A 1 88 ? -6.448 1.201 21.153 1.00 97.44 88 LEU A CA 1
ATOM 699 C C . LEU A 1 88 ? -6.778 -0.150 21.798 1.00 97.44 88 LEU A C 1
ATOM 701 O O . LEU A 1 88 ? -7.415 -0.188 22.847 1.00 97.44 88 LEU A O 1
ATOM 705 N N . ASN A 1 89 ? -6.326 -1.253 21.201 1.00 97.38 89 ASN A N 1
ATOM 706 C CA . ASN A 1 89 ? -6.537 -2.584 21.764 1.00 97.38 89 ASN A CA 1
ATOM 707 C C . ASN A 1 89 ? -5.839 -2.750 23.118 1.00 97.38 89 ASN A C 1
ATOM 709 O O . ASN A 1 89 ? -6.431 -3.325 24.021 1.00 97.38 89 ASN A O 1
ATOM 713 N N . GLU A 1 90 ? -4.619 -2.235 23.275 1.00 97.19 90 GLU A N 1
ATOM 714 C CA . GLU A 1 90 ? -3.893 -2.254 24.550 1.00 97.19 90 GLU A CA 1
ATOM 715 C C . GLU A 1 90 ? -4.646 -1.471 25.631 1.00 97.19 90 GLU A C 1
ATOM 717 O O . GLU A 1 90 ? -4.847 -1.990 26.725 1.00 97.19 90 GLU A O 1
ATOM 722 N N . CYS A 1 91 ? -5.155 -0.278 25.306 1.00 97.12 91 CYS A N 1
ATOM 723 C CA . CYS A 1 91 ? -5.966 0.520 26.227 1.00 97.12 91 CYS A CA 1
ATOM 724 C C . CYS A 1 91 ? -7.272 -0.193 26.620 1.00 97.12 91 CYS A C 1
ATOM 726 O O . CYS A 1 91 ? -7.640 -0.217 27.795 1.00 97.12 91 CYS A O 1
ATOM 728 N N . LEU A 1 92 ? -7.960 -0.820 25.658 1.00 96.88 92 LEU A N 1
ATOM 729 C CA . LEU A 1 92 ? -9.164 -1.605 25.940 1.00 96.88 92 LEU A CA 1
ATOM 730 C C . LEU A 1 92 ? -8.861 -2.827 26.809 1.00 96.88 92 LEU A C 1
ATOM 732 O O . LEU A 1 92 ? -9.646 -3.151 27.698 1.00 96.88 92 LEU A O 1
ATOM 736 N N . GLU A 1 93 ? -7.744 -3.506 26.570 1.00 96.88 93 GLU A N 1
ATOM 737 C CA . GLU A 1 93 ? -7.368 -4.679 27.351 1.00 96.88 93 GLU A CA 1
ATOM 738 C C . GLU A 1 93 ? -6.952 -4.292 28.774 1.00 96.88 93 GLU A C 1
ATOM 740 O O . GLU A 1 93 ? -7.344 -4.953 29.733 1.00 96.88 93 GLU A O 1
ATOM 745 N N . GLU A 1 94 ? -6.262 -3.163 28.942 1.00 96.06 94 GLU A N 1
ATOM 746 C CA . GLU A 1 94 ? -5.980 -2.594 30.258 1.00 96.06 94 GLU A CA 1
ATOM 747 C C . GLU A 1 94 ? -7.271 -2.214 30.996 1.00 96.06 94 GLU A C 1
ATOM 749 O O . GLU A 1 94 ? -7.434 -2.556 32.166 1.00 96.06 94 GLU A O 1
ATOM 754 N N . ALA A 1 95 ? -8.230 -1.578 30.316 1.00 95.69 95 ALA A N 1
ATOM 755 C CA . ALA A 1 95 ? -9.527 -1.250 30.903 1.00 95.69 95 ALA A CA 1
ATOM 756 C C . ALA A 1 95 ? -10.298 -2.510 31.341 1.00 95.69 95 ALA A C 1
ATOM 758 O O . ALA A 1 95 ? -10.859 -2.534 32.437 1.00 95.69 95 ALA A O 1
ATOM 759 N N . LYS A 1 96 ? -10.280 -3.584 30.538 1.00 95.12 96 LYS A N 1
ATOM 760 C CA . LYS A 1 96 ? -10.864 -4.881 30.926 1.00 95.12 96 LYS A CA 1
ATOM 761 C C . LYS A 1 96 ? -10.151 -5.499 32.123 1.00 95.12 96 LYS A C 1
ATOM 763 O O . LYS A 1 96 ? -10.813 -6.043 33.003 1.00 95.12 96 LYS A O 1
ATOM 768 N N . ASN A 1 97 ? -8.823 -5.418 32.178 1.00 94.94 97 ASN A N 1
ATOM 769 C CA . ASN A 1 97 ? -8.051 -5.928 33.309 1.00 94.94 97 ASN A CA 1
ATOM 770 C C . ASN A 1 97 ? -8.385 -5.164 34.592 1.00 94.94 97 ASN A C 1
ATOM 772 O O . ASN A 1 97 ? -8.688 -5.792 35.604 1.00 94.94 97 ASN A O 1
ATOM 776 N N . ARG A 1 98 ? -8.465 -3.830 34.526 1.00 93.25 98 ARG A N 1
ATOM 777 C CA . ARG A 1 98 ? -8.928 -2.992 35.643 1.00 93.25 98 ARG A CA 1
ATOM 778 C C . ARG A 1 98 ? -10.357 -3.341 36.065 1.00 93.25 98 ARG A C 1
ATOM 780 O O . ARG A 1 98 ? -10.642 -3.387 37.255 1.00 93.25 98 ARG A O 1
ATOM 787 N N . LEU A 1 99 ? -11.250 -3.642 35.118 1.00 90.75 99 LEU A N 1
ATOM 788 C CA . LEU A 1 99 ? -12.615 -4.081 35.431 1.00 90.75 99 LEU A CA 1
ATOM 789 C C . LEU A 1 99 ? -12.639 -5.463 36.112 1.00 90.75 99 LEU A C 1
ATOM 791 O O . LEU A 1 99 ? -13.396 -5.677 37.057 1.00 90.75 99 LEU A O 1
ATOM 795 N N . ASN A 1 100 ? -11.779 -6.389 35.681 1.00 90.56 100 ASN A N 1
ATOM 796 C CA . ASN A 1 100 ? -11.616 -7.694 36.327 1.00 90.56 100 ASN A CA 1
ATOM 797 C C . ASN A 1 100 ? -11.055 -7.570 37.753 1.00 90.56 100 ASN A C 1
ATOM 799 O O . ASN A 1 100 ? -11.431 -8.350 38.628 1.00 90.56 100 ASN A O 1
ATOM 803 N N . GLU A 1 101 ? -10.166 -6.609 38.003 1.00 90.69 101 GLU A N 1
ATOM 804 C CA . GLU A 1 101 ? -9.684 -6.283 39.349 1.00 90.69 101 GLU A CA 1
ATOM 805 C C . GLU A 1 101 ? -10.782 -5.639 40.199 1.00 90.69 101 GLU A C 1
ATOM 807 O O . GLU A 1 101 ? -10.992 -6.056 41.337 1.00 90.69 101 GLU A O 1
ATOM 812 N N . PHE A 1 102 ? -11.549 -4.705 39.627 1.00 90.00 102 PHE A N 1
ATOM 813 C CA . PHE A 1 102 ? -12.700 -4.082 40.285 1.00 90.00 102 PHE A CA 1
ATOM 814 C C . PHE A 1 102 ? -13.746 -5.115 40.722 1.00 90.00 102 PHE A C 1
ATOM 816 O O . PHE A 1 102 ? -14.310 -4.997 41.807 1.00 90.00 102 PHE A O 1
ATOM 823 N N . SER A 1 103 ? -13.949 -6.179 39.936 1.00 85.69 103 SER A N 1
ATOM 824 C CA . SER A 1 103 ? -14.852 -7.286 40.284 1.00 85.69 103 SER A CA 1
ATOM 825 C C . SER A 1 103 ? -14.482 -8.013 41.584 1.00 85.69 103 SER A C 1
ATOM 827 O O . SER A 1 103 ? -15.313 -8.737 42.124 1.00 85.69 103 SER A O 1
ATOM 829 N N . LYS A 1 104 ? -13.253 -7.850 42.089 1.00 86.56 104 LYS A N 1
ATOM 830 C CA . LYS A 1 104 ? -12.795 -8.424 43.366 1.00 86.56 104 LYS A CA 1
ATOM 831 C C . LYS A 1 104 ? -12.891 -7.433 44.532 1.00 86.56 104 LYS A C 1
ATOM 833 O O . LYS A 1 104 ? -12.579 -7.799 45.662 1.00 86.56 104 LYS A O 1
ATOM 838 N N . GLY A 1 105 ? -13.250 -6.181 44.257 1.00 86.94 105 GLY A N 1
ATOM 839 C CA . GLY A 1 105 ? -13.322 -5.114 45.246 1.00 86.94 105 GLY A CA 1
ATOM 840 C C . GLY A 1 105 ? -14.605 -5.145 46.086 1.00 86.94 105 GLY A C 1
ATOM 841 O O . GLY A 1 105 ? -15.601 -5.755 45.691 1.00 86.94 105 GLY A O 1
ATOM 842 N N . PRO A 1 106 ? -14.618 -4.437 47.229 1.00 85.50 106 PRO A N 1
ATOM 843 C CA . PRO A 1 106 ? -15.778 -4.362 48.122 1.00 85.50 106 PRO A CA 1
ATOM 844 C C . PRO A 1 106 ? -16.970 -3.601 47.517 1.00 85.50 106 PRO A C 1
ATOM 846 O O . PRO A 1 106 ? -18.097 -3.780 47.971 1.00 85.50 106 PRO A O 1
ATOM 849 N N . ASP A 1 107 ? -16.738 -2.784 46.484 1.00 86.88 107 ASP A N 1
ATOM 850 C CA . ASP A 1 107 ? -17.771 -1.987 45.809 1.00 86.88 107 ASP A CA 1
ATOM 851 C C . ASP A 1 107 ? -18.517 -2.764 44.710 1.00 86.88 107 ASP A C 1
ATOM 853 O O . ASP A 1 107 ? -19.575 -2.331 44.242 1.00 86.88 107 ASP A O 1
ATOM 857 N N . TYR A 1 108 ? -18.004 -3.933 44.308 1.00 89.81 108 TYR A N 1
ATOM 858 C CA . TYR A 1 108 ? -18.602 -4.774 43.268 1.00 89.81 108 TYR A CA 1
ATOM 859 C C . TYR A 1 108 ? -20.076 -5.148 43.542 1.00 89.81 108 TYR A C 1
ATOM 861 O O . TYR A 1 108 ? -20.900 -4.965 42.641 1.00 89.81 108 TYR A O 1
ATOM 869 N N . PRO A 1 109 ? -20.471 -5.560 44.768 1.00 87.75 109 PRO A N 1
ATOM 870 C CA . PRO A 1 109 ? -21.867 -5.811 45.131 1.00 87.75 109 PRO A CA 1
ATOM 871 C C . PRO A 1 109 ? -22.813 -4.641 44.844 1.00 87.75 109 PRO A C 1
ATOM 873 O O . PRO A 1 109 ? -23.933 -4.837 44.375 1.00 87.75 109 PRO A O 1
ATOM 876 N N . LEU A 1 110 ? -22.369 -3.409 45.114 1.00 89.00 110 LEU A N 1
ATOM 877 C CA . LEU A 1 110 ? -23.187 -2.214 44.924 1.00 89.00 110 LEU A CA 1
ATOM 878 C C . LEU A 1 110 ? -23.403 -1.921 43.437 1.00 89.00 110 LEU A C 1
ATOM 880 O O . LEU A 1 110 ? -24.507 -1.561 43.032 1.00 89.00 110 LEU A O 1
ATOM 884 N N . VAL A 1 111 ? -22.359 -2.079 42.621 1.00 90.31 111 VAL A N 1
ATOM 885 C CA . VAL A 1 111 ? -22.454 -1.896 41.167 1.00 90.31 111 VAL A CA 1
ATOM 886 C C . VAL A 1 111 ? -23.328 -2.981 40.542 1.00 90.31 111 VAL A C 1
ATOM 888 O O . VAL A 1 111 ? -24.183 -2.669 39.717 1.00 90.31 111 VAL A O 1
ATOM 891 N N . LEU A 1 112 ? -23.184 -4.232 40.986 1.00 89.25 112 LEU A N 1
ATOM 892 C CA . LEU A 1 112 ? -24.014 -5.341 40.521 1.00 89.25 112 LEU A CA 1
ATOM 893 C C . LEU A 1 112 ? -25.500 -5.105 40.835 1.00 89.25 112 LEU A C 1
ATOM 895 O O . LEU A 1 112 ? -26.349 -5.325 39.975 1.00 89.25 112 LEU A O 1
ATOM 899 N N . ALA A 1 113 ? -25.813 -4.578 42.023 1.00 89.81 113 ALA A N 1
ATOM 900 C CA . ALA A 1 113 ? -27.176 -4.209 42.405 1.00 89.81 113 ALA A CA 1
ATOM 901 C C . ALA A 1 113 ? -27.794 -3.170 41.454 1.00 89.81 113 ALA A C 1
ATOM 903 O O . ALA A 1 113 ? -28.946 -3.306 41.050 1.00 89.81 113 ALA A O 1
ATOM 904 N N . LYS A 1 114 ? -27.013 -2.150 41.075 1.00 90.75 114 LYS A N 1
ATO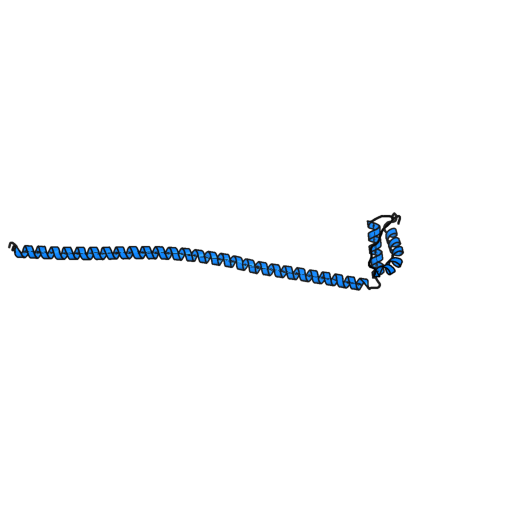M 905 C CA . LYS A 1 114 ? -27.447 -1.095 40.148 1.00 90.75 114 LYS A CA 1
ATOM 906 C C . LYS A 1 114 ? -27.667 -1.623 38.731 1.00 90.75 114 LYS A C 1
ATOM 908 O O . LYS A 1 114 ? -28.676 -1.285 38.127 1.00 90.75 114 LYS A O 1
ATOM 913 N N . LEU A 1 115 ? -26.773 -2.480 38.233 1.00 90.50 115 LEU A N 1
ATOM 914 C CA . LEU A 1 115 ? -26.912 -3.108 36.912 1.00 90.50 115 LEU A CA 1
ATOM 915 C C . LEU A 1 115 ? -28.156 -4.004 36.831 1.00 90.50 115 LEU A C 1
ATOM 917 O O . LEU A 1 115 ? -28.844 -4.024 35.813 1.00 90.50 115 LEU A O 1
ATOM 921 N N . ILE A 1 116 ? -28.468 -4.729 37.910 1.00 88.56 116 ILE A N 1
ATOM 922 C CA . ILE A 1 116 ? -29.694 -5.532 37.989 1.00 88.56 116 ILE A CA 1
ATOM 923 C C . ILE A 1 116 ? -30.920 -4.620 38.013 1.00 88.56 116 ILE A C 1
ATOM 925 O O . ILE A 1 116 ? -31.850 -4.862 37.250 1.00 88.56 116 ILE A O 1
ATOM 929 N N . ALA A 1 117 ? -30.917 -3.566 38.835 1.00 88.81 117 ALA A N 1
ATOM 930 C CA . ALA A 1 117 ? -32.019 -2.608 38.887 1.00 88.81 117 ALA A CA 1
ATOM 931 C C . ALA A 1 117 ? -32.286 -1.977 37.509 1.00 88.81 117 ALA A C 1
ATOM 933 O O . ALA A 1 117 ? -33.430 -1.952 37.066 1.00 88.81 117 ALA A O 1
ATOM 934 N N . GLU A 1 118 ? -31.239 -1.558 36.791 1.00 89.44 118 GLU A N 1
ATOM 935 C CA . GLU A 1 118 ? -31.346 -1.033 35.424 1.00 89.44 118 GLU A CA 1
ATOM 936 C C . GLU A 1 118 ? -31.973 -2.058 34.465 1.00 89.44 118 GLU A C 1
ATOM 938 O O . GLU A 1 1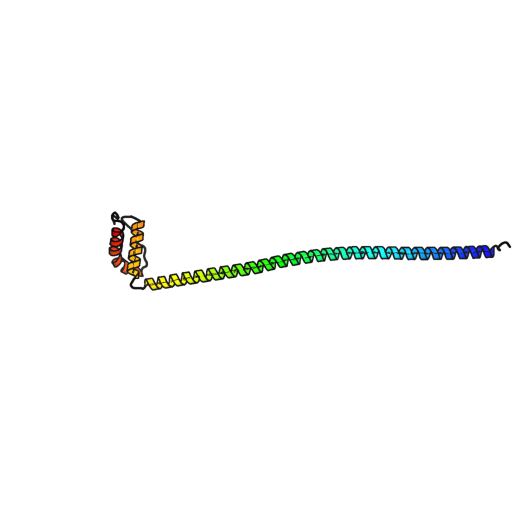18 ? -32.908 -1.734 33.734 1.00 89.44 118 GLU A O 1
ATOM 943 N N . GLY A 1 119 ? -31.531 -3.318 34.518 1.00 87.94 119 GLY A N 1
ATOM 944 C CA . GLY A 1 119 ? -32.104 -4.390 33.704 1.00 87.94 119 GLY A CA 1
ATOM 945 C C . GLY A 1 119 ? -33.587 -4.650 33.992 1.00 87.94 119 GLY A C 1
ATOM 946 O O . GLY A 1 119 ? -34.371 -4.817 33.059 1.00 87.94 119 GLY A O 1
ATOM 947 N N . VAL A 1 120 ? -33.991 -4.651 35.266 1.00 85.31 120 VAL A N 1
ATOM 948 C CA . VAL A 1 120 ? -35.394 -4.869 35.665 1.00 85.31 120 VAL A CA 1
ATOM 949 C C . VAL A 1 120 ? -36.275 -3.686 35.243 1.00 85.31 120 VAL A C 1
ATOM 951 O O . VAL A 1 120 ? -37.366 -3.909 34.717 1.00 85.31 120 VAL A O 1
ATOM 954 N N . ILE A 1 121 ? -35.788 -2.447 35.381 1.00 85.31 121 ILE A N 1
ATOM 955 C CA . ILE A 1 121 ? -36.485 -1.233 34.917 1.00 85.31 121 ILE A CA 1
ATOM 956 C C . ILE A 1 121 ? -36.699 -1.263 33.399 1.00 85.31 121 ILE A C 1
ATOM 958 O O . ILE A 1 121 ? -37.752 -0.849 32.920 1.00 85.31 121 ILE A O 1
ATOM 962 N N . ILE A 1 122 ? -35.721 -1.751 32.629 1.00 87.25 122 ILE A N 1
ATOM 963 C CA . ILE A 1 122 ? -35.840 -1.852 31.168 1.00 87.25 122 ILE A CA 1
ATOM 964 C C . ILE A 1 122 ? -36.821 -2.962 30.763 1.00 87.25 122 ILE A C 1
ATOM 966 O O . ILE A 1 122 ? -37.602 -2.768 29.834 1.00 87.25 122 ILE A O 1
ATOM 970 N N . LEU A 1 123 ? -36.789 -4.114 31.442 1.00 86.56 123 LEU A N 1
ATOM 971 C CA . LEU A 1 123 ? -37.622 -5.273 31.100 1.00 86.56 123 LEU A CA 1
ATOM 972 C C . LEU A 1 123 ? -39.097 -5.095 31.498 1.00 86.56 123 LEU A C 1
ATOM 974 O O . LEU A 1 123 ? -39.969 -5.465 30.720 1.00 86.56 123 LEU A O 1
ATOM 978 N N . LYS A 1 124 ? -39.384 -4.526 32.679 1.00 82.81 124 LYS A N 1
ATOM 979 C CA . LYS A 1 124 ? -40.751 -4.323 33.216 1.00 82.81 124 LYS A CA 1
ATOM 980 C C . LYS A 1 124 ? -41.621 -5.590 33.231 1.00 82.81 124 LYS A C 1
ATOM 982 O O . LYS A 1 124 ? -42.820 -5.539 32.966 1.00 82.81 124 LYS A O 1
ATOM 987 N N . GLU A 1 125 ? -41.023 -6.733 33.552 1.00 81.06 125 GLU A N 1
ATOM 988 C CA . GLU A 1 125 ? -41.714 -8.023 33.642 1.00 81.06 125 GLU A CA 1
ATOM 989 C C . GLU A 1 125 ? -41.822 -8.505 35.095 1.00 81.06 125 GLU A C 1
ATOM 991 O O . GLU A 1 125 ? -40.898 -8.333 35.885 1.00 81.06 125 GLU A O 1
ATOM 996 N N . GLN A 1 126 ? -42.909 -9.210 35.431 1.00 76.44 126 GLN A N 1
ATOM 997 C CA . GLN A 1 126 ? -43.114 -9.794 36.769 1.00 76.44 126 GLN A CA 1
ATOM 998 C C . GLN A 1 126 ? -42.134 -10.930 37.111 1.00 76.44 126 GLN A C 1
ATOM 1000 O O . GLN A 1 126 ? -41.964 -11.284 38.275 1.00 76.44 126 GLN A O 1
ATOM 1005 N N . ARG A 1 127 ? -41.533 -11.585 36.109 1.00 81.06 127 ARG A N 1
ATOM 1006 C CA . ARG A 1 127 ? -40.635 -12.732 36.317 1.00 81.06 127 ARG A CA 1
ATOM 1007 C C . ARG A 1 127 ? -39.391 -12.611 35.455 1.00 81.06 127 ARG A C 1
ATOM 1009 O O . ARG A 1 127 ? -39.408 -12.981 34.287 1.00 81.06 127 ARG A O 1
ATOM 1016 N N . VAL A 1 128 ? -38.286 -12.202 36.068 1.00 84.25 128 VAL A N 1
ATOM 1017 C CA . VAL A 1 128 ? -36.984 -12.080 35.402 1.00 84.25 128 VAL A CA 1
ATOM 1018 C C . VAL A 1 128 ? -36.088 -13.265 35.769 1.00 8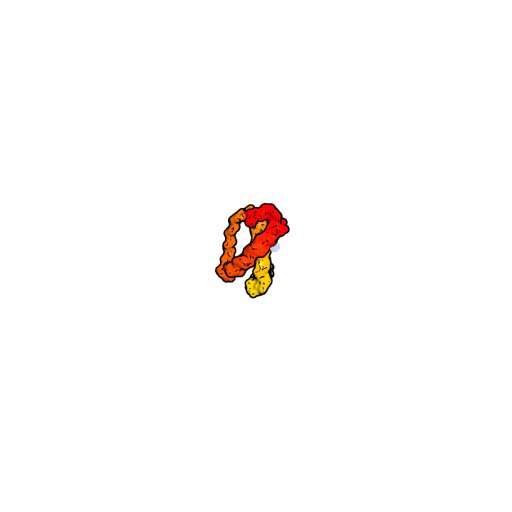4.25 128 VAL A C 1
ATOM 1020 O O . VAL A 1 128 ? -35.965 -13.634 36.936 1.00 84.25 128 VAL A O 1
ATOM 1023 N N . ARG A 1 129 ? -35.435 -13.873 34.771 1.00 87.62 129 ARG A N 1
ATOM 1024 C CA . ARG A 1 129 ? -34.376 -14.874 34.989 1.00 87.62 129 ARG A CA 1
ATOM 1025 C C . ARG A 1 129 ? -33.010 -14.232 34.783 1.00 87.62 129 ARG A C 1
ATOM 1027 O O . ARG A 1 129 ? -32.701 -13.795 33.681 1.00 87.62 129 ARG A O 1
ATOM 1034 N N . LEU A 1 130 ? -32.183 -14.232 35.825 1.00 86.50 130 LEU A N 1
ATOM 1035 C CA . LEU A 1 130 ? -30.818 -13.711 35.776 1.00 86.50 130 LEU A CA 1
ATOM 1036 C C . LEU A 1 130 ? -29.823 -14.839 35.477 1.00 86.50 130 LEU A C 1
ATOM 1038 O O . LEU A 1 130 ? -29.829 -15.876 36.138 1.00 86.50 130 LEU A O 1
ATOM 1042 N N . THR A 1 131 ? -28.947 -14.631 34.494 1.00 89.44 131 THR A N 1
ATOM 1043 C CA . THR A 1 131 ? -27.819 -15.527 34.199 1.00 89.44 131 THR A CA 1
ATOM 1044 C C . THR A 1 131 ? -26.527 -14.898 34.683 1.00 89.44 131 THR A C 1
ATOM 1046 O O . THR A 1 131 ? -26.159 -13.814 34.235 1.00 89.44 131 THR A O 1
ATOM 1049 N N . VAL A 1 132 ? -25.836 -15.582 35.588 1.00 88.88 132 VAL A N 1
ATOM 1050 C CA . VAL A 1 132 ? -24.686 -15.030 36.312 1.00 88.88 132 VAL A CA 1
ATOM 1051 C C . VAL A 1 132 ? -23.543 -16.036 36.394 1.00 88.88 132 VAL A C 1
ATOM 1053 O O . VAL A 1 132 ? -23.719 -17.227 36.119 1.00 88.88 132 VAL A O 1
ATOM 1056 N N . ARG A 1 133 ? -22.347 -15.568 36.762 1.00 88.75 133 ARG A N 1
ATOM 1057 C CA . ARG A 1 133 ? -21.189 -16.441 36.958 1.00 88.75 133 ARG A CA 1
ATOM 1058 C C . ARG A 1 133 ? -21.377 -17.285 38.215 1.00 88.75 133 ARG A C 1
ATOM 1060 O O . ARG A 1 133 ? -21.911 -16.810 39.208 1.00 88.75 133 ARG A O 1
ATOM 1067 N N . LYS A 1 134 ? -20.834 -18.508 38.215 1.00 88.25 134 LYS A N 1
ATOM 1068 C CA . LYS A 1 134 ? -20.874 -19.412 39.381 1.00 88.25 134 LYS A CA 1
ATOM 1069 C C . LYS A 1 134 ? -20.330 -18.778 40.671 1.00 88.25 134 LYS A C 1
ATOM 1071 O O . LYS A 1 134 ? -20.849 -19.075 41.735 1.00 88.25 134 LYS A O 1
ATOM 1076 N N . ALA A 1 135 ? -19.313 -17.921 40.564 1.00 85.00 135 ALA A N 1
ATOM 1077 C CA . ALA A 1 135 ? -18.698 -17.247 41.709 1.00 85.00 135 ALA A CA 1
ATOM 1078 C C . ALA A 1 135 ? -19.592 -16.159 42.332 1.00 85.00 135 ALA A C 1
ATOM 1080 O O . ALA A 1 135 ? -19.469 -15.884 43.519 1.00 85.00 135 ALA A O 1
ATOM 1081 N N . ASP A 1 136 ? -20.512 -15.581 41.557 1.00 87.56 136 ASP A N 1
ATOM 1082 C CA . ASP A 1 136 ? -21.308 -14.427 41.992 1.00 87.56 136 ASP A CA 1
ATOM 1083 C C . ASP A 1 136 ? -22.659 -14.848 42.590 1.00 87.56 136 ASP A C 1
ATOM 1085 O O . ASP A 1 136 ? -23.394 -14.017 43.122 1.00 87.56 136 ASP A O 1
ATOM 1089 N N . VAL A 1 137 ? -22.991 -16.145 42.528 1.00 86.69 137 VAL A N 1
ATOM 1090 C CA . VAL A 1 137 ? -24.278 -16.702 42.975 1.00 86.69 137 VAL A CA 1
ATOM 1091 C C . VAL A 1 137 ? -24.543 -16.384 44.445 1.00 86.69 137 VAL A C 1
ATOM 1093 O O . VAL A 1 137 ? -25.639 -15.950 44.782 1.00 86.69 137 VAL A O 1
ATOM 1096 N N . GLU A 1 138 ? -23.559 -16.556 45.327 1.00 84.50 138 GLU A N 1
ATOM 1097 C CA . GLU A 1 138 ? -23.722 -16.272 46.762 1.00 84.50 138 GLU A CA 1
ATOM 1098 C C . GLU A 1 138 ? -23.951 -14.779 47.022 1.00 84.50 138 GLU A C 1
ATOM 1100 O O . GLU A 1 138 ? -24.830 -14.399 47.795 1.00 84.50 138 GLU A O 1
ATOM 1105 N N . ILE A 1 139 ? -23.218 -13.930 46.301 1.00 84.12 139 ILE A N 1
ATOM 1106 C CA . ILE A 1 139 ? -23.293 -12.474 46.421 1.00 84.12 139 ILE A CA 1
ATOM 1107 C C . ILE A 1 139 ? -24.683 -11.982 45.975 1.00 84.12 139 ILE A C 1
ATOM 1109 O O . ILE A 1 139 ? -25.308 -11.167 46.656 1.00 84.12 139 ILE A O 1
ATOM 1113 N N . LEU A 1 140 ? -25.230 -12.548 44.897 1.00 84.69 140 LEU A N 1
ATOM 1114 C CA . LEU A 1 140 ? -26.556 -12.206 44.373 1.00 84.69 140 LEU A CA 1
ATOM 1115 C C . LEU A 1 140 ? -27.694 -12.441 45.358 1.00 84.69 140 LEU A C 1
ATOM 1117 O O . LEU A 1 140 ? -28.566 -11.582 45.460 1.00 84.69 140 LEU A O 1
ATOM 1121 N N . HIS A 1 141 ? -27.680 -13.541 46.115 1.00 83.31 141 HIS A N 1
ATOM 1122 C CA . HIS A 1 141 ? -28.739 -13.819 47.093 1.00 83.31 141 HIS A CA 1
ATOM 1123 C C . HIS A 1 141 ? -28.885 -12.687 48.119 1.00 83.31 141 HIS A C 1
ATOM 1125 O O . HIS A 1 141 ? -29.998 -12.378 48.538 1.00 83.31 141 HIS A O 1
ATOM 1131 N N . SER A 1 142 ? -27.779 -12.027 48.473 1.00 83.56 142 SER A N 1
ATOM 1132 C CA . SER A 1 142 ? -27.789 -10.882 49.390 1.00 83.56 142 SER A CA 1
ATOM 1133 C C . SER A 1 142 ? -28.131 -9.542 48.722 1.00 83.56 142 SER A C 1
ATOM 1135 O O . SER A 1 142 ? -28.595 -8.622 49.392 1.00 83.56 142 SER A O 1
ATOM 1137 N N . ILE A 1 143 ? -27.934 -9.420 47.405 1.00 86.25 143 ILE A N 1
ATOM 1138 C CA . ILE A 1 143 ? -28.090 -8.163 46.657 1.00 86.25 143 ILE A CA 1
ATOM 1139 C C . ILE A 1 143 ? -29.485 -8.000 46.047 1.00 86.25 143 ILE A C 1
ATOM 1141 O O . ILE A 1 143 ? -29.960 -6.870 45.943 1.00 86.25 143 ILE A O 1
ATOM 1145 N N . ILE A 1 144 ? -30.147 -9.093 45.657 1.00 83.88 144 ILE A N 1
ATOM 1146 C CA . ILE A 1 144 ? -31.485 -9.080 45.039 1.00 83.88 144 ILE A CA 1
ATOM 1147 C C . ILE A 1 144 ? -32.488 -8.167 45.770 1.00 83.88 144 ILE A C 1
ATOM 1149 O O . ILE A 1 144 ? -33.074 -7.321 45.092 1.00 83.88 144 ILE A O 1
ATOM 1153 N N . PRO A 1 145 ? -32.676 -8.247 47.107 1.00 83.88 145 PRO A N 1
ATOM 1154 C CA . PRO A 1 145 ? -33.640 -7.376 47.785 1.00 83.88 145 PRO A CA 1
ATOM 1155 C C . PRO A 1 145 ? -33.272 -5.894 47.643 1.00 83.88 145 PRO A C 1
ATOM 1157 O O . PRO A 1 145 ? -34.119 -5.064 47.330 1.00 83.88 145 PRO A O 1
ATOM 1160 N N . LYS A 1 146 ? -31.981 -5.571 47.757 1.00 84.75 146 LYS A N 1
ATOM 1161 C CA . LYS A 1 146 ? -31.470 -4.202 47.636 1.00 84.75 146 LYS A CA 1
ATOM 1162 C C . LYS A 1 146 ? -31.592 -3.653 46.207 1.00 84.75 146 LYS A C 1
ATOM 1164 O O . LYS A 1 146 ? -31.773 -2.454 46.016 1.00 84.75 146 LYS A O 1
ATOM 1169 N N . ALA A 1 147 ? -31.473 -4.515 45.198 1.00 82.62 147 ALA A N 1
ATOM 1170 C CA . ALA A 1 147 ? -31.661 -4.148 43.796 1.00 82.62 147 ALA A CA 1
ATOM 1171 C C . ALA A 1 147 ? -33.139 -3.870 43.470 1.00 82.62 147 ALA A C 1
ATOM 1173 O O . ALA A 1 147 ? -33.427 -2.914 42.751 1.00 82.62 147 ALA A O 1
ATOM 1174 N N . LEU A 1 148 ? -34.066 -4.654 44.033 1.00 81.50 148 LEU A N 1
ATOM 1175 C CA . LEU A 1 148 ? -35.511 -4.441 43.887 1.00 81.50 148 LEU A CA 1
ATOM 1176 C C . LEU A 1 148 ? -35.963 -3.137 44.551 1.00 81.50 148 LEU A C 1
ATOM 1178 O O . LEU A 1 148 ? -36.663 -2.355 43.915 1.00 81.50 148 LEU A O 1
ATOM 1182 N N . GLU A 1 149 ? -35.488 -2.853 45.768 1.00 82.31 149 GLU A N 1
ATOM 1183 C CA . GLU A 1 149 ? -35.748 -1.572 46.441 1.00 82.31 149 GLU A CA 1
ATOM 1184 C C . GLU A 1 149 ? -35.271 -0.379 45.597 1.00 82.31 149 GLU A C 1
ATOM 1186 O O . GLU A 1 149 ? -35.987 0.612 45.447 1.00 82.31 149 GLU A O 1
ATOM 1191 N N . MET A 1 150 ? -34.083 -0.478 44.985 1.00 81.56 150 MET A N 1
ATOM 1192 C CA . MET A 1 150 ? -33.580 0.568 44.089 1.00 81.56 150 MET A CA 1
ATOM 1193 C C . MET A 1 150 ? -34.435 0.704 42.823 1.00 81.56 150 MET A C 1
ATOM 1195 O O . MET A 1 150 ? -34.721 1.827 42.415 1.00 81.56 150 MET A O 1
ATOM 1199 N N . GLY A 1 151 ? -34.882 -0.403 42.230 1.00 76.75 151 GLY A N 1
ATOM 1200 C CA . GLY A 1 151 ? -35.760 -0.388 41.056 1.00 76.75 151 GLY A CA 1
ATOM 1201 C C . GLY A 1 151 ? -37.121 0.260 41.332 1.00 76.75 151 GLY A C 1
ATOM 1202 O O . GLY A 1 151 ? -37.539 1.153 40.596 1.00 76.75 151 GLY A O 1
ATOM 1203 N N . GLN A 1 152 ? -37.764 -0.119 42.439 1.00 76.38 152 GLN A N 1
ATOM 1204 C CA . GLN A 1 152 ? -39.057 0.422 42.878 1.00 76.38 152 GLN A CA 1
ATOM 1205 C C . GLN A 1 152 ? -38.974 1.906 43.268 1.00 76.38 152 GLN A C 1
ATOM 1207 O O . GLN A 1 152 ? -39.940 2.648 43.102 1.00 76.38 152 GLN A O 1
ATOM 1212 N N . SER A 1 153 ? -37.814 2.363 43.757 1.00 76.62 153 SER A N 1
ATOM 1213 C CA . SER A 1 153 ? -37.598 3.781 44.078 1.00 76.62 153 SER A CA 1
ATOM 1214 C C . SER A 1 153 ? -37.573 4.687 42.841 1.00 76.62 153 SER A C 1
ATOM 1216 O O . SER A 1 153 ? -37.901 5.868 42.936 1.00 76.62 153 SER A O 1
ATOM 1218 N N . VAL A 1 154 ? -37.185 4.135 41.687 1.00 76.00 154 VAL A N 1
ATOM 1219 C CA . VAL A 1 154 ? -37.045 4.866 40.421 1.00 76.00 154 VAL A CA 1
ATOM 1220 C C . VAL A 1 154 ? -38.322 4.774 39.585 1.00 76.00 154 VAL A C 1
ATOM 1222 O O . VAL A 1 154 ? -38.741 5.786 39.031 1.00 76.00 154 VAL A O 1
ATOM 1225 N N . ASP A 1 155 ? -38.970 3.606 39.545 1.00 68.62 155 ASP A N 1
ATOM 1226 C CA . ASP A 1 155 ? -40.260 3.395 38.879 1.00 68.62 155 ASP A CA 1
ATOM 1227 C C . ASP A 1 155 ? -41.287 2.830 39.891 1.00 68.62 155 ASP A C 1
ATOM 1229 O O . ASP A 1 155 ? -41.330 1.621 40.120 1.00 68.62 155 ASP A O 1
ATOM 1233 N N . PRO A 1 156 ? -42.166 3.665 40.485 1.00 65.94 156 PRO A N 1
ATOM 1234 C CA . PRO A 1 156 ? -43.126 3.225 41.510 1.00 65.94 156 PRO A CA 1
ATOM 1235 C C . PRO A 1 156 ? -44.287 2.352 40.989 1.00 65.94 156 PRO A C 1
ATOM 1237 O O . PRO A 1 156 ? -45.077 1.864 41.788 1.00 65.94 156 PRO A O 1
ATOM 1240 N N . ASN A 1 157 ? -44.395 2.145 39.670 1.00 64.31 157 ASN A N 1
ATOM 1241 C CA . ASN A 1 157 ? -45.369 1.243 39.026 1.00 64.31 157 ASN A CA 1
ATOM 1242 C C . ASN A 1 157 ? -44.766 -0.129 38.663 1.00 64.31 157 ASN A C 1
ATOM 1244 O O . ASN A 1 157 ? -45.332 -0.872 37.860 1.00 64.31 157 ASN A O 1
ATOM 1248 N N . LEU A 1 158 ? -43.574 -0.441 39.173 1.00 63.34 158 LEU A N 1
ATOM 1249 C CA . LEU A 1 158 ? -42.912 -1.713 38.928 1.00 63.34 158 LEU A CA 1
ATOM 1250 C C . LEU A 1 158 ? -43.498 -2.776 39.876 1.00 63.34 158 LEU A C 1
ATOM 1252 O O . LEU A 1 158 ? -43.035 -2.944 41.002 1.00 63.34 158 LEU A O 1
ATOM 1256 N N . ASP A 1 159 ? -44.541 -3.472 39.418 1.00 57.78 159 ASP A N 1
ATOM 1257 C CA . ASP A 1 159 ? -45.138 -4.619 40.115 1.00 57.78 159 ASP A CA 1
ATOM 1258 C C . ASP A 1 159 ? -44.202 -5.843 39.996 1.00 57.78 159 ASP A C 1
ATOM 1260 O O . ASP A 1 159 ? -44.403 -6.721 39.150 1.00 57.78 159 ASP A O 1
ATOM 1264 N N . CYS A 1 160 ? -43.136 -5.874 40.802 1.00 53.19 160 CYS A N 1
ATOM 1265 C CA . CYS A 1 160 ? -42.185 -6.987 40.922 1.00 53.19 160 CYS A CA 1
ATOM 1266 C C . CYS A 1 160 ? -42.158 -7.549 42.343 1.00 53.19 160 CYS A C 1
ATOM 1268 O O . CYS A 1 160 ? -42.003 -6.738 43.285 1.00 53.19 160 CYS A O 1
#

Organism: Trichomonas vaginalis (strain ATCC PRA-98 / G3) (NCBI:txid412133)

Secondary structure (DSSP, 8-state):
-PPPHHHHHHHHHHHHHHHHHHHHHHHHHHHHHHHHHHHHHHHHHHHHHHHHHHHHHHHHHHHHHHHHHHHHHHHHHHHHHHHHHHHHHHHHHHHHHHHHHHTTSTTHHHHHHHHHHHHHHHH--S-PPP---GGGHHHHHHHHHHHHHHHHHH-TT---

InterPro domains:
  IPR002842 V-type ATPase subunit E [PF01991] (17-150)
  IPR002842 V-type ATPase subunit E [PTHR45715] (6-150)
  IPR038495 V-type ATPase subunit E, C-terminal domain superfamily [G3DSA:3.30.2320.30] (90-156)

Sequence (160 aa):
MASTPQQRVEQMCALFREQAESIAIEKQTEAAKIADQYYDQQISLTTNNLQTEAERQEKEIEVNRQIQNAKITNSAKLEILKAQKKALNECLEEAKNRLNEFSKGPDYPLVLAKLIAEGVIILKEQRVRLTVRKADVEILHSIIPKALEMGQSVDPNLDC

Radius of gyration: 54.02 Å; chains: 1; bounding box: 95×41×143 Å

pLDDT: mean 89.91, std 9.6, range [45.47, 98.0]